Protein AF-A0A256XFG0-F1 (afdb_monomer_lite)

Sequence (65 aa):
MVRRIIFITGRPGVGKTTLIKKIINDFKDKHVLVGFYTEEVRQHGVRVGFRITNLEGASDWLAHV

pLDDT: mean 93.44, std 4.77, range [68.88, 97.88]

Secondary structure (DSSP, 8-state):
-PPPP------TTSSHHHH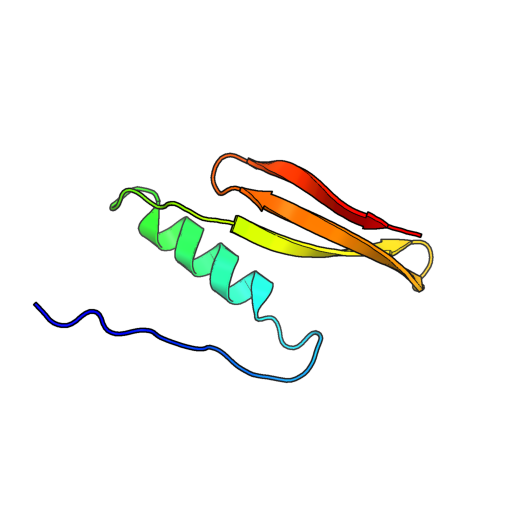HHHHHHHHTTTS----EEEEEEEETTEEEEEEEEETTS-EEEEEE-

Foldseek 3Di:
DDDDDDDDDDDPPPCPLVVVVVVLVVCVVPDDDWDWDKDFDDDPNHTFAIWIAISVGDIDTPDGD

Radius of gyration: 13.92 Å; chains: 1; bounding box: 32×22×45 Å

Structure (mmCIF, N/CA/C/O backbone):
data_AF-A0A256XFG0-F1
#
_entry.id   AF-A0A256XFG0-F1
#
loop_
_atom_site.group_PDB
_atom_site.id
_atom_site.type_symbol
_atom_site.label_atom_id
_atom_site.label_alt_id
_atom_site.label_comp_id
_atom_site.label_asym_id
_atom_site.label_entity_id
_atom_site.label_seq_id
_atom_site.pdbx_PDB_ins_code
_atom_site.Cartn_x
_atom_site.Cartn_y
_atom_site.Cartn_z
_atom_site.occupancy
_atom_site.B_iso_or_equiv
_atom_site.auth_seq_id
_atom_site.auth_comp_id
_atom_site.auth_asym_id
_atom_site.auth_atom_id
_atom_site.pdbx_PDB_model_num
ATOM 1 N N . MET A 1 1 ? 6.710 -1.434 -28.075 1.00 68.88 1 MET A N 1
ATOM 2 C CA . MET A 1 1 ? 6.663 -2.440 -26.988 1.00 68.88 1 MET A CA 1
ATOM 3 C C . MET A 1 1 ? 5.307 -2.325 -26.300 1.00 68.88 1 MET A C 1
ATOM 5 O O . MET A 1 1 ? 4.943 -1.220 -25.920 1.00 68.88 1 MET A O 1
ATOM 9 N N . VAL A 1 2 ? 4.528 -3.405 -26.206 1.00 75.44 2 VAL A N 1
ATOM 10 C CA . VAL A 1 2 ? 3.193 -3.368 -25.574 1.00 75.44 2 VAL A CA 1
ATOM 11 C C . VAL A 1 2 ? 3.363 -3.421 -24.055 1.00 75.44 2 VAL A C 1
ATOM 13 O O . VAL A 1 2 ? 3.995 -4.345 -23.543 1.00 75.44 2 VAL A O 1
ATOM 16 N N . ARG A 1 3 ? 2.820 -2.441 -23.325 1.00 85.94 3 ARG A N 1
ATOM 17 C CA . ARG A 1 3 ? 2.774 -2.487 -21.856 1.00 85.94 3 ARG A CA 1
ATOM 18 C C . ARG A 1 3 ? 1.770 -3.555 -21.420 1.00 85.94 3 ARG A C 1
ATOM 20 O O . ARG A 1 3 ? 0.610 -3.499 -21.815 1.00 85.94 3 ARG A O 1
ATOM 27 N N . ARG A 1 4 ? 2.199 -4.506 -20.587 1.00 91.12 4 ARG A N 1
ATOM 28 C CA . ARG A 1 4 ? 1.285 -5.423 -19.890 1.00 91.12 4 ARG A CA 1
ATOM 29 C C . ARG A 1 4 ? 0.864 -4.794 -18.567 1.00 91.12 4 ARG A C 1
ATOM 31 O O . ARG A 1 4 ? 1.722 -4.387 -17.790 1.00 91.12 4 ARG A O 1
ATOM 38 N N . ILE A 1 5 ? -0.441 -4.724 -18.326 1.00 93.19 5 ILE A N 1
ATOM 39 C CA . ILE A 1 5 ? -1.015 -4.262 -17.059 1.00 93.19 5 ILE A CA 1
ATOM 40 C C . ILE A 1 5 ? -1.480 -5.494 -16.287 1.00 93.19 5 ILE A C 1
ATOM 42 O O . ILE A 1 5 ? -2.184 -6.339 -16.838 1.00 93.19 5 ILE A O 1
ATOM 46 N N . ILE A 1 6 ? -1.066 -5.603 -15.026 1.00 94.06 6 ILE A N 1
ATOM 47 C CA . ILE A 1 6 ? -1.430 -6.710 -14.140 1.00 94.06 6 ILE A CA 1
ATOM 48 C C . ILE A 1 6 ? -2.389 -6.172 -13.083 1.00 94.06 6 ILE A C 1
ATOM 50 O O . ILE A 1 6 ? -2.063 -5.225 -12.371 1.00 94.06 6 ILE A O 1
ATOM 54 N N . PHE A 1 7 ? -3.556 -6.801 -12.966 1.00 95.44 7 PHE A N 1
ATOM 55 C CA . PHE A 1 7 ? -4.533 -6.503 -11.924 1.00 95.44 7 PHE A CA 1
ATOM 56 C C . PHE A 1 7 ? -4.548 -7.626 -10.888 1.00 95.44 7 PHE A C 1
ATOM 58 O O . PHE A 1 7 ? -4.616 -8.802 -11.239 1.00 95.44 7 PHE A O 1
ATOM 65 N N . ILE A 1 8 ? -4.511 -7.257 -9.607 1.00 93.62 8 ILE A N 1
ATOM 66 C CA . ILE A 1 8 ? -4.599 -8.189 -8.479 1.00 93.62 8 ILE A CA 1
ATOM 67 C C . ILE A 1 8 ? -5.943 -7.967 -7.788 1.00 93.62 8 ILE A C 1
ATOM 69 O O . ILE A 1 8 ? -6.233 -6.868 -7.315 1.00 93.62 8 ILE A O 1
ATOM 73 N N . THR A 1 9 ? -6.763 -9.012 -7.709 1.00 95.00 9 THR A N 1
ATOM 74 C CA . THR A 1 9 ? -8.105 -8.959 -7.113 1.00 95.00 9 THR A CA 1
ATOM 75 C C . THR A 1 9 ? -8.204 -9.872 -5.891 1.00 95.00 9 THR A C 1
ATOM 77 O O . THR A 1 9 ? -7.311 -10.667 -5.604 1.00 95.00 9 THR A O 1
ATOM 80 N N . GLY A 1 10 ? -9.274 -9.718 -5.111 1.00 94.56 10 GLY A N 1
ATOM 81 C CA . GLY A 1 10 ? -9.549 -10.558 -3.947 1.00 94.56 10 GLY A CA 1
ATOM 82 C C . GLY A 1 10 ? -10.315 -9.811 -2.860 1.00 94.56 10 GLY A C 1
ATOM 83 O O . GLY A 1 10 ? -10.344 -8.575 -2.846 1.00 94.56 10 GLY A O 1
ATOM 84 N N . ARG A 1 11 ? -10.913 -10.558 -1.925 1.00 95.00 11 ARG A N 1
ATOM 85 C CA . ARG A 1 11 ? -11.735 -10.008 -0.830 1.00 95.00 11 ARG A CA 1
ATOM 86 C C . ARG A 1 11 ? -10.975 -8.954 0.006 1.00 95.00 11 ARG A C 1
ATOM 88 O O . ARG A 1 11 ? -9.737 -8.977 0.055 1.00 95.00 11 ARG A O 1
ATOM 95 N N . PRO A 1 12 ? -11.665 -7.995 0.651 1.00 88.56 12 PRO A N 1
ATOM 96 C CA . PRO A 1 12 ? -11.041 -7.100 1.630 1.00 88.56 12 PRO A CA 1
ATOM 97 C C . PRO A 1 12 ? -10.282 -7.892 2.706 1.00 88.56 12 PRO A C 1
ATOM 99 O O . PRO A 1 12 ? -10.704 -8.982 3.076 1.00 88.56 12 PRO A O 1
ATOM 102 N N . GLY A 1 13 ? -9.132 -7.384 3.159 1.00 87.31 13 GLY A N 1
ATOM 103 C CA . GLY A 1 13 ? -8.314 -8.056 4.180 1.00 87.31 13 GLY A CA 1
ATOM 104 C C . GLY A 1 13 ? -7.514 -9.289 3.723 1.00 87.31 13 GLY A C 1
ATOM 105 O O . GLY A 1 13 ? -6.738 -9.808 4.511 1.00 87.31 13 GLY A O 1
ATOM 106 N N . VAL A 1 14 ? -7.604 -9.730 2.458 1.00 94.12 14 VAL A N 1
ATOM 107 C CA . VAL A 1 14 ? -6.887 -10.933 1.957 1.00 94.12 14 VAL A CA 1
ATOM 108 C C . VAL A 1 14 ? -5.353 -10.782 1.854 1.00 94.12 14 VAL A C 1
ATOM 110 O O . VAL A 1 14 ? -4.663 -11.720 1.481 1.00 94.12 14 VAL A O 1
ATOM 113 N N . GLY A 1 15 ? -4.801 -9.598 2.145 1.00 93.69 15 GLY A N 1
ATOM 114 C CA . GLY A 1 15 ? -3.350 -9.356 2.107 1.00 93.69 15 GLY A CA 1
ATOM 115 C C . GLY A 1 15 ? -2.802 -8.741 0.811 1.00 93.69 15 GLY A C 1
ATOM 116 O O . GLY A 1 15 ? -1.599 -8.786 0.577 1.00 93.69 15 GLY A O 1
ATOM 117 N N . LYS A 1 16 ? -3.645 -8.119 -0.027 1.00 95.69 16 LYS A N 1
ATOM 118 C CA . LYS A 1 16 ? -3.205 -7.438 -1.267 1.00 95.69 16 LYS A CA 1
ATOM 119 C C . LYS A 1 16 ? -2.145 -6.359 -1.010 1.00 95.69 16 LYS A C 1
ATOM 121 O O . LYS A 1 16 ? -1.100 -6.370 -1.647 1.00 95.69 16 LYS A O 1
ATOM 126 N N . THR A 1 17 ? -2.379 -5.465 -0.046 1.00 92.75 17 THR A N 1
ATOM 127 C CA . THR A 1 17 ? -1.397 -4.432 0.330 1.00 92.75 17 THR A CA 1
ATOM 128 C C . THR A 1 17 ? -0.101 -5.063 0.841 1.00 92.75 17 THR A C 1
ATOM 130 O O . THR A 1 17 ? 0.982 -4.618 0.479 1.00 92.75 17 THR A O 1
ATOM 133 N N . THR A 1 18 ? -0.191 -6.155 1.607 1.00 94.75 18 THR A N 1
ATOM 134 C CA . THR A 1 18 ? 0.978 -6.917 2.070 1.00 94.75 18 THR A CA 1
ATOM 135 C C . THR A 1 18 ? 1.787 -7.490 0.906 1.00 94.75 18 THR A C 1
ATOM 137 O O . THR A 1 18 ? 3.011 -7.396 0.916 1.00 94.75 18 THR A O 1
ATOM 140 N N . LEU A 1 19 ? 1.124 -8.043 -0.115 1.00 96.12 19 LEU A N 1
ATOM 141 C CA . LEU A 1 19 ? 1.776 -8.522 -1.337 1.00 96.12 19 LEU A CA 1
ATOM 142 C C . LEU A 1 19 ? 2.505 -7.385 -2.064 1.00 96.12 19 LEU A C 1
ATOM 144 O O . LEU A 1 19 ? 3.673 -7.539 -2.406 1.00 96.12 19 LEU A O 1
ATOM 148 N N . ILE A 1 20 ? 1.849 -6.236 -2.251 1.00 95.31 20 ILE A N 1
ATOM 149 C CA . ILE A 1 20 ? 2.465 -5.070 -2.900 1.00 95.31 20 ILE A CA 1
ATOM 150 C C . ILE A 1 20 ? 3.704 -4.598 -2.130 1.00 95.31 20 ILE A C 1
ATOM 152 O O . ILE A 1 20 ? 4.750 -4.394 -2.741 1.00 95.31 20 ILE A O 1
ATOM 156 N N . LYS A 1 21 ? 3.637 -4.505 -0.795 1.00 94.56 21 LYS A N 1
ATOM 157 C CA . LYS A 1 21 ? 4.793 -4.138 0.044 1.00 94.56 21 LYS A CA 1
ATOM 158 C C . LYS A 1 21 ? 5.966 -5.111 -0.101 1.00 94.56 21 LYS A C 1
ATOM 160 O O . LYS A 1 21 ? 7.107 -4.662 -0.162 1.00 94.56 21 LYS A O 1
ATOM 165 N N . LYS A 1 22 ? 5.698 -6.420 -0.189 1.00 96.31 22 LYS A N 1
ATOM 166 C CA . LYS A 1 22 ? 6.739 -7.429 -0.449 1.00 96.31 22 LYS A CA 1
ATOM 167 C C . LYS A 1 22 ? 7.398 -7.214 -1.811 1.00 96.31 22 LYS A C 1
ATOM 169 O O . LYS A 1 22 ? 8.615 -7.124 -1.873 1.00 96.31 22 LYS A O 1
ATOM 174 N N . ILE A 1 23 ? 6.603 -7.023 -2.867 1.00 95.31 23 ILE A N 1
ATOM 175 C CA . ILE A 1 23 ? 7.119 -6.743 -4.218 1.00 95.31 23 ILE A CA 1
ATOM 176 C C . ILE A 1 23 ? 7.991 -5.481 -4.218 1.00 95.31 23 ILE A C 1
ATOM 178 O O . ILE A 1 23 ? 9.078 -5.491 -4.781 1.00 95.31 23 ILE A O 1
ATOM 182 N N . ILE A 1 24 ? 7.558 -4.403 -3.561 1.00 95.06 24 ILE A N 1
ATOM 183 C CA . ILE A 1 24 ? 8.370 -3.183 -3.453 1.00 95.06 24 ILE A CA 1
ATOM 184 C C . ILE A 1 24 ? 9.710 -3.494 -2.778 1.00 95.06 24 ILE A C 1
ATOM 186 O O . ILE A 1 24 ? 10.757 -3.119 -3.297 1.00 95.06 24 ILE A O 1
ATOM 190 N N . ASN A 1 25 ? 9.694 -4.213 -1.653 1.00 95.00 25 ASN A N 1
ATOM 191 C CA . ASN A 1 25 ? 10.913 -4.535 -0.919 1.00 95.00 25 ASN A CA 1
ATOM 192 C C . ASN A 1 25 ? 11.882 -5.429 -1.708 1.00 95.00 25 ASN A C 1
ATOM 194 O O . ASN A 1 25 ? 13.086 -5.217 -1.626 1.00 95.00 25 ASN A O 1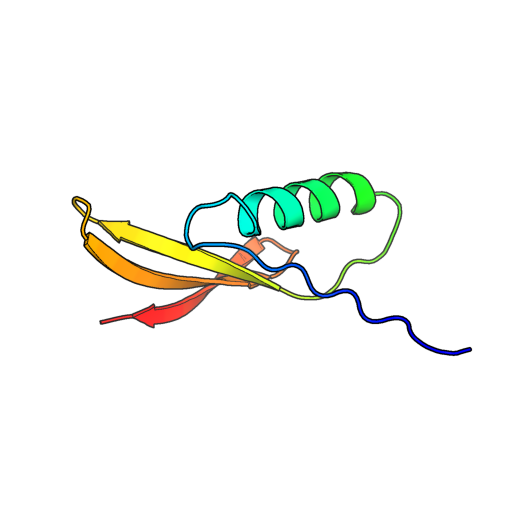
ATOM 198 N N . ASP A 1 26 ? 11.373 -6.386 -2.483 1.00 96.44 26 ASP A N 1
ATOM 199 C CA . ASP A 1 26 ? 12.200 -7.325 -3.252 1.00 96.44 26 A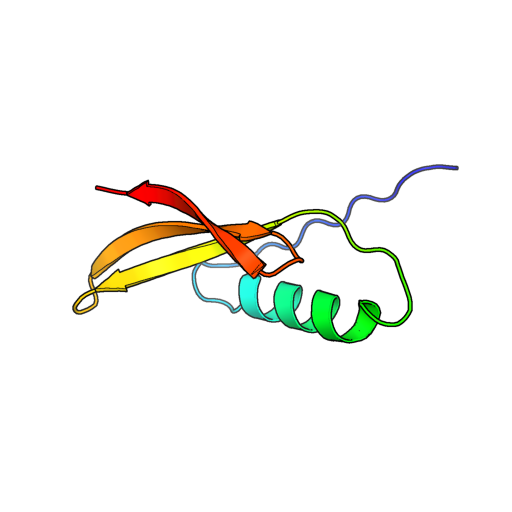SP A CA 1
ATOM 200 C C . ASP A 1 26 ? 12.847 -6.674 -4.492 1.00 96.44 26 ASP A C 1
ATOM 202 O O . ASP A 1 26 ? 13.858 -7.167 -5.005 1.00 96.44 26 ASP A O 1
ATOM 206 N N . PHE A 1 27 ? 12.268 -5.574 -4.990 1.00 95.25 27 PHE A N 1
ATOM 207 C CA . PHE A 1 27 ? 12.677 -4.924 -6.242 1.00 95.25 27 PHE A CA 1
ATOM 208 C C . PHE A 1 27 ? 13.335 -3.550 -6.059 1.00 95.25 27 PHE A C 1
ATOM 210 O O . PHE A 1 27 ? 14.013 -3.106 -6.987 1.00 95.25 27 PHE A O 1
ATOM 217 N N . LYS A 1 28 ? 13.184 -2.889 -4.901 1.00 93.25 28 LYS A N 1
ATOM 218 C CA . LYS A 1 28 ? 13.683 -1.516 -4.663 1.00 93.25 28 LYS A CA 1
ATOM 219 C C . LYS A 1 28 ? 15.182 -1.336 -4.931 1.00 93.25 28 LYS A C 1
ATOM 221 O O . LYS A 1 28 ? 15.583 -0.276 -5.388 1.00 93.25 28 LYS A O 1
ATOM 226 N N . ASP A 1 29 ? 15.992 -2.372 -4.701 1.00 93.88 29 ASP A N 1
ATOM 227 C CA . ASP A 1 29 ? 17.453 -2.303 -4.871 1.00 93.88 29 ASP A CA 1
ATOM 228 C C . ASP A 1 29 ? 17.900 -2.592 -6.317 1.00 93.88 29 ASP A C 1
ATOM 230 O O . ASP A 1 29 ?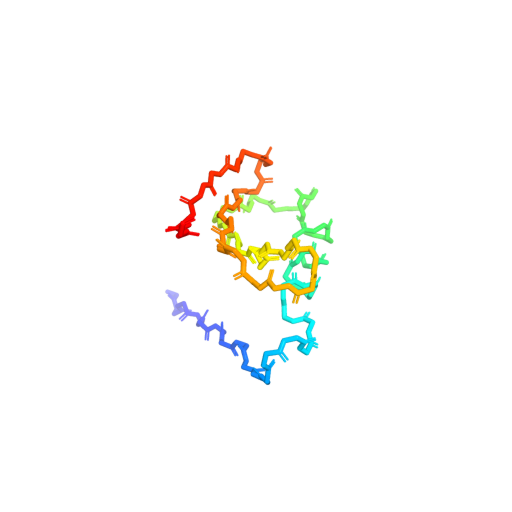 19.064 -2.413 -6.667 1.00 93.88 29 ASP A O 1
ATOM 234 N N . LYS A 1 30 ? 16.984 -3.070 -7.170 1.00 95.56 30 LYS A N 1
ATOM 235 C CA . LYS A 1 30 ? 17.270 -3.504 -8.550 1.00 95.56 30 LYS A CA 1
ATOM 236 C C . LYS A 1 30 ? 16.628 -2.609 -9.604 1.00 95.56 30 LYS A C 1
ATOM 238 O O . LYS A 1 30 ? 17.067 -2.605 -10.753 1.00 95.56 30 LYS A O 1
ATOM 243 N N . HIS A 1 31 ? 15.574 -1.883 -9.242 1.00 94.06 31 HIS A N 1
ATOM 244 C CA . HIS A 1 31 ? 14.773 -1.098 -10.170 1.00 94.06 31 HIS A CA 1
ATOM 245 C C . HIS A 1 31 ? 14.313 0.210 -9.538 1.00 94.06 31 HIS A C 1
ATOM 247 O O . HIS A 1 31 ? 14.005 0.268 -8.351 1.00 94.06 31 HIS A O 1
ATOM 253 N N . VAL A 1 32 ? 14.170 1.243 -10.371 1.00 93.81 32 VAL A N 1
ATOM 254 C CA . VAL A 1 32 ? 13.467 2.464 -9.975 1.00 93.81 32 VAL A CA 1
ATOM 255 C C . VAL A 1 32 ? 11.977 2.151 -9.895 1.00 93.81 32 VAL A C 1
ATOM 257 O O . VAL A 1 32 ? 11.351 1.801 -10.899 1.00 93.81 32 VAL A O 1
ATOM 260 N N . LEU A 1 33 ? 11.414 2.268 -8.696 1.00 94.88 33 LEU A N 1
ATOM 261 C CA . LEU A 1 33 ? 9.996 2.054 -8.436 1.00 94.88 33 LEU A CA 1
ATOM 262 C C . LEU A 1 33 ? 9.314 3.399 -8.190 1.00 94.88 33 LEU A C 1
ATOM 264 O O . LEU A 1 33 ? 9.798 4.212 -7.410 1.00 94.88 33 LEU A O 1
ATOM 268 N N . VAL A 1 34 ? 8.162 3.613 -8.825 1.00 94.94 34 VAL A N 1
ATOM 269 C CA . VAL A 1 34 ? 7.328 4.806 -8.630 1.00 94.94 34 VAL A CA 1
ATOM 270 C C . VAL A 1 34 ? 5.877 4.398 -8.418 1.00 94.94 34 VAL A C 1
ATOM 272 O O . VAL A 1 34 ? 5.407 3.418 -8.998 1.00 94.94 34 VAL A O 1
ATOM 275 N N . GLY A 1 35 ? 5.161 5.157 -7.592 1.00 95.31 35 GLY A N 1
ATOM 276 C CA . GLY A 1 35 ? 3.750 4.928 -7.308 1.00 95.31 35 GLY A CA 1
ATOM 277 C C . GLY A 1 35 ? 3.425 5.052 -5.827 1.00 95.31 35 GLY A C 1
ATOM 278 O O . GLY A 1 35 ? 4.150 5.682 -5.056 1.00 95.31 35 GLY A O 1
ATOM 279 N N . PHE A 1 36 ? 2.306 4.450 -5.444 1.00 96.62 36 PHE A N 1
ATOM 280 C CA . PHE A 1 36 ? 1.783 4.494 -4.087 1.00 96.62 36 PHE A CA 1
ATOM 281 C C . PHE A 1 36 ? 0.991 3.226 -3.774 1.00 96.62 36 PHE A C 1
ATOM 283 O O . PHE A 1 36 ? 0.560 2.494 -4.668 1.00 96.62 36 PHE A O 1
ATOM 290 N N . TYR A 1 37 ? 0.764 2.992 -2.489 1.00 95.38 37 TYR A N 1
ATOM 291 C CA . TYR A 1 37 ? -0.215 2.032 -1.996 1.00 95.38 37 TYR A CA 1
ATOM 292 C C . TYR A 1 37 ? -1.117 2.704 -0.962 1.00 95.38 37 TYR A C 1
ATOM 294 O O . TYR A 1 37 ? -0.828 3.797 -0.473 1.00 95.38 37 TYR A O 1
ATOM 302 N N . THR A 1 38 ? -2.228 2.047 -0.642 1.00 93.62 38 THR A N 1
ATOM 303 C CA . THR A 1 38 ? -3.171 2.522 0.370 1.00 93.62 38 THR A CA 1
ATOM 304 C C . THR A 1 38 ? -3.232 1.572 1.551 1.00 93.62 38 THR A C 1
ATOM 306 O O . THR A 1 38 ? -3.227 0.346 1.375 1.00 93.62 38 THR A O 1
ATOM 309 N N . GLU A 1 39 ? -3.370 2.129 2.744 1.00 92.50 39 GLU A N 1
ATOM 310 C CA . GLU A 1 39 ? -3.529 1.378 3.984 1.00 92.50 39 GLU A CA 1
ATOM 311 C C . GLU A 1 39 ? -4.851 1.724 4.650 1.00 92.50 39 GLU A C 1
ATOM 313 O O . GLU A 1 39 ? -5.189 2.894 4.816 1.00 92.50 39 GLU A O 1
ATOM 318 N N . GLU A 1 40 ? -5.602 0.697 5.038 1.00 92.00 40 GLU A N 1
ATOM 319 C CA . GLU A 1 40 ? -6.804 0.882 5.839 1.00 92.00 40 GLU A CA 1
ATOM 320 C C . GLU A 1 40 ? -6.406 1.241 7.272 1.00 92.00 40 GLU A C 1
ATOM 322 O O . GLU A 1 40 ? -5.692 0.482 7.929 1.00 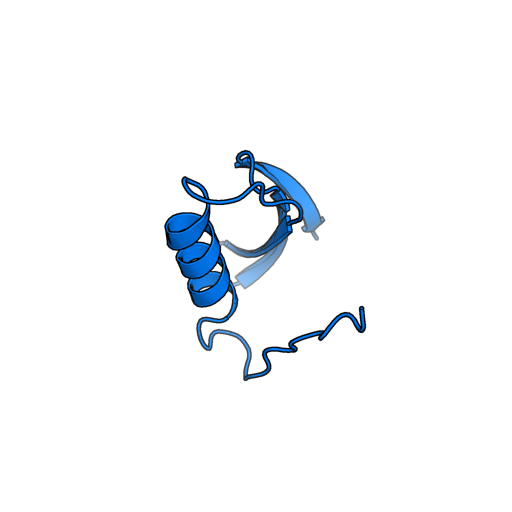92.00 40 GLU A O 1
ATOM 327 N N . VAL A 1 41 ? -6.885 2.382 7.767 1.00 92.81 41 VAL A N 1
ATOM 328 C CA . VAL A 1 41 ? -6.644 2.811 9.146 1.00 92.81 41 VAL A CA 1
ATOM 329 C C . VAL A 1 41 ? -7.851 2.442 9.995 1.00 92.81 41 VAL A C 1
ATOM 331 O O . VAL A 1 41 ? -8.989 2.816 9.688 1.00 92.81 41 VAL A O 1
ATOM 334 N N . ARG A 1 42 ? -7.601 1.710 11.083 1.00 92.62 42 ARG A N 1
ATOM 335 C CA . ARG A 1 42 ? -8.621 1.315 12.058 1.00 92.62 42 ARG A CA 1
ATOM 336 C C . ARG A 1 42 ? -8.236 1.808 13.448 1.00 92.62 42 ARG A C 1
ATOM 338 O O . ARG A 1 42 ? -7.086 1.662 13.852 1.00 92.62 42 ARG A O 1
ATOM 345 N N . GLN A 1 43 ? -9.199 2.354 14.181 1.00 95.06 43 GLN A N 1
ATOM 346 C CA . GLN A 1 43 ? -9.071 2.726 15.591 1.00 95.06 43 GLN A CA 1
ATOM 347 C C . GLN A 1 43 ? -10.185 2.030 16.369 1.00 95.06 43 GLN A C 1
ATOM 349 O O . GLN A 1 43 ? -11.328 2.002 15.919 1.00 95.06 43 GLN A O 1
ATOM 354 N N . HIS A 1 44 ? -9.848 1.399 17.496 1.00 95.00 44 HIS A N 1
ATOM 355 C CA . HIS A 1 44 ? -10.803 0.625 18.305 1.00 95.00 44 HIS A CA 1
ATOM 356 C C . HIS A 1 44 ? -11.640 -0.392 17.488 1.00 95.00 44 HIS A C 1
ATOM 358 O O . HIS A 1 44 ? -12.821 -0.598 17.740 1.00 95.00 44 HIS A O 1
ATOM 364 N N . GLY A 1 45 ? -11.039 -1.011 16.462 1.00 91.31 45 GLY A N 1
ATOM 365 C CA . GLY A 1 45 ? -11.697 -1.987 15.578 1.00 91.31 45 GLY A CA 1
ATOM 366 C C . GLY A 1 45 ? -12.537 -1.389 14.437 1.00 91.31 45 GLY A C 1
ATOM 367 O O . GLY A 1 45 ? -12.841 -2.092 13.463 1.00 91.31 45 GLY A O 1
ATOM 368 N N . VAL A 1 46 ? -12.838 -0.092 14.483 1.00 93.69 46 VAL A N 1
ATOM 369 C CA . VAL A 1 46 ? -13.631 0.623 13.475 1.00 93.69 46 VAL A CA 1
ATOM 370 C C . VAL A 1 46 ? -12.712 1.243 12.428 1.00 93.69 46 VAL A C 1
ATOM 372 O O . VAL A 1 46 ? -11.661 1.792 12.753 1.00 93.69 46 VAL A O 1
ATOM 375 N N . ARG A 1 47 ? -13.092 1.150 11.149 1.00 92.94 47 ARG A N 1
ATOM 376 C CA . ARG A 1 47 ? -12.370 1.825 10.064 1.00 92.94 47 ARG A CA 1
ATOM 377 C C . ARG A 1 47 ? -12.629 3.329 10.135 1.00 92.94 47 ARG A C 1
ATOM 379 O O . ARG A 1 47 ? -13.779 3.740 10.028 1.00 92.94 47 ARG A O 1
ATOM 386 N N . VAL A 1 48 ? -11.561 4.115 10.243 1.00 96.19 48 VAL A N 1
ATOM 387 C CA . VAL A 1 48 ? -11.611 5.590 10.311 1.00 96.19 48 VAL A CA 1
ATOM 388 C C . VAL A 1 48 ? -11.121 6.265 9.031 1.00 96.19 48 VAL A C 1
ATOM 390 O O . VAL A 1 48 ? -11.219 7.478 8.888 1.00 96.19 48 VAL A O 1
ATOM 393 N N . GLY A 1 49 ? -10.573 5.500 8.085 1.00 95.62 49 GLY A N 1
ATOM 394 C CA . GLY A 1 49 ? -10.131 6.054 6.813 1.00 95.62 49 GLY A CA 1
ATOM 395 C C . GLY A 1 49 ? -9.115 5.191 6.085 1.00 95.62 49 GLY A C 1
ATOM 396 O O . GLY A 1 49 ? -8.907 4.017 6.409 1.00 95.62 49 GLY A O 1
ATOM 397 N N . PHE A 1 50 ? -8.470 5.813 5.107 1.00 94.81 50 PHE A N 1
ATOM 398 C CA . PHE A 1 50 ? -7.386 5.247 4.323 1.00 94.81 50 PHE A CA 1
ATOM 399 C C . PHE A 1 50 ? -6.241 6.243 4.231 1.00 94.81 50 PHE A C 1
ATOM 401 O O . PHE A 1 50 ? -6.451 7.414 3.912 1.00 94.81 50 PHE A O 1
ATOM 408 N N . ARG A 1 51 ? -5.023 5.759 4.454 1.00 96.75 51 ARG A N 1
ATOM 409 C CA . ARG A 1 51 ? -3.807 6.499 4.125 1.00 96.75 51 ARG A CA 1
ATOM 410 C C . ARG A 1 51 ? -3.345 6.142 2.727 1.00 96.75 51 ARG A C 1
ATOM 412 O O . ARG A 1 51 ? -3.464 4.988 2.319 1.00 96.75 51 ARG A O 1
ATOM 419 N N . ILE A 1 52 ? -2.811 7.124 2.021 1.00 97.12 52 ILE A N 1
ATOM 420 C CA . ILE A 1 52 ? -1.992 6.932 0.830 1.00 97.12 52 ILE A CA 1
ATOM 421 C C . ILE A 1 52 ? -0.531 7.084 1.245 1.00 97.12 52 ILE A C 1
ATOM 423 O O . ILE A 1 52 ? -0.192 7.976 2.024 1.00 97.12 52 ILE A O 1
ATOM 427 N N . THR A 1 53 ? 0.329 6.191 0.766 1.00 96.75 53 THR A N 1
ATOM 428 C CA . THR A 1 53 ? 1.761 6.202 1.076 1.00 96.75 53 THR A CA 1
ATOM 429 C C . THR A 1 53 ? 2.537 5.994 -0.212 1.00 96.75 53 THR A C 1
ATOM 431 O O . THR A 1 53 ? 2.292 5.028 -0.944 1.00 96.75 53 THR A O 1
ATOM 434 N N . ASN A 1 54 ? 3.450 6.914 -0.516 1.00 96.31 54 ASN A N 1
ATOM 435 C CA . ASN A 1 54 ? 4.352 6.758 -1.650 1.00 96.31 54 ASN A CA 1
ATOM 436 C C . ASN A 1 54 ? 5.468 5.750 -1.312 1.00 96.31 54 ASN A C 1
ATOM 438 O O . ASN A 1 54 ? 5.612 5.297 -0.175 1.00 96.31 54 ASN A O 1
ATOM 442 N N . LEU A 1 55 ? 6.268 5.370 -2.308 1.00 95.31 55 LEU A N 1
ATOM 443 C CA . LEU A 1 55 ? 7.333 4.379 -2.103 1.00 95.31 55 LEU A CA 1
ATOM 444 C C . LEU A 1 55 ? 8.557 4.925 -1.345 1.00 95.31 5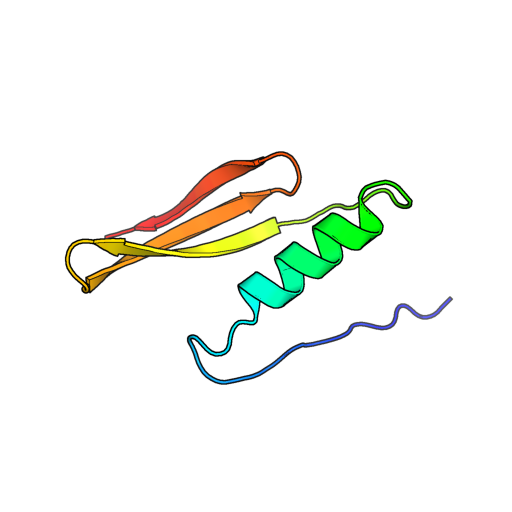5 LEU A C 1
ATOM 446 O O . LEU A 1 55 ? 9.414 4.145 -0.942 1.00 95.31 55 LEU A O 1
ATOM 450 N N . GLU A 1 56 ? 8.605 6.236 -1.111 1.00 92.12 56 GLU A N 1
ATOM 451 C CA . GLU A 1 56 ? 9.634 6.929 -0.323 1.00 92.12 56 GLU A CA 1
ATOM 452 C C . GLU A 1 56 ? 9.241 7.059 1.161 1.00 92.12 56 GLU A C 1
ATOM 454 O O . GLU A 1 56 ? 10.030 7.521 1.980 1.00 92.12 56 GLU A O 1
ATOM 459 N N . GLY A 1 57 ? 8.028 6.628 1.526 1.00 91.31 57 GLY A N 1
ATOM 460 C CA . GLY A 1 57 ? 7.522 6.632 2.899 1.00 91.31 57 GLY A CA 1
ATOM 461 C C . GLY A 1 57 ? 6.719 7.874 3.294 1.00 91.31 57 GLY A C 1
ATOM 462 O O . GLY A 1 57 ? 6.166 7.896 4.394 1.00 91.31 57 GLY A O 1
ATOM 463 N N . ALA A 1 58 ? 6.584 8.876 2.421 1.00 96.38 58 ALA A N 1
ATOM 464 C CA . ALA A 1 58 ? 5.672 9.992 2.656 1.00 96.38 58 ALA A CA 1
ATOM 465 C C . ALA A 1 58 ? 4.222 9.497 2.625 1.00 96.38 58 ALA A C 1
ATOM 467 O O . ALA A 1 58 ? 3.841 8.695 1.765 1.00 96.38 58 ALA A O 1
ATOM 468 N N . SER A 1 59 ? 3.406 9.970 3.566 1.00 97.00 59 SER A N 1
ATOM 469 C CA . SER A 1 59 ? 2.031 9.508 3.723 1.00 97.00 59 SER A CA 1
ATOM 470 C C . SER A 1 59 ? 1.085 10.639 4.090 1.00 97.00 59 SER A C 1
ATOM 472 O O . SER A 1 59 ? 1.453 11.528 4.853 1.00 97.00 59 SER A O 1
ATOM 474 N N . ASP A 1 60 ? -0.141 10.552 3.580 1.00 97.88 60 ASP A N 1
ATOM 475 C CA . ASP A 1 60 ? -1.236 11.465 3.896 1.00 97.88 60 ASP A CA 1
ATOM 476 C C . ASP A 1 60 ? -2.575 10.709 3.919 1.00 97.88 60 ASP A C 1
ATOM 478 O O . ASP A 1 60 ? -2.656 9.520 3.579 1.00 97.88 60 ASP A O 1
ATOM 482 N N . TRP A 1 61 ? -3.643 11.379 4.329 1.00 97.50 61 TRP A N 1
ATOM 483 C CA . TRP A 1 61 ? -4.999 10.867 4.235 1.00 97.50 61 TRP A CA 1
ATOM 484 C C . TRP A 1 61 ? -5.480 10.873 2.787 1.00 97.50 61 TRP A C 1
ATOM 486 O O . TRP A 1 61 ? -5.527 11.902 2.124 1.00 97.50 61 TRP A O 1
ATOM 496 N N . LEU A 1 62 ? -5.902 9.704 2.311 1.00 96.75 62 LEU A N 1
ATOM 497 C CA . LEU A 1 62 ? -6.680 9.593 1.079 1.00 96.75 62 LEU A CA 1
ATOM 498 C C . LEU A 1 62 ? -8.163 9.866 1.349 1.00 96.75 62 LEU A C 1
ATOM 500 O O . LEU A 1 62 ? -8.851 10.474 0.536 1.00 96.75 62 LEU A O 1
ATOM 504 N N . ALA A 1 63 ? -8.655 9.368 2.484 1.00 95.75 63 ALA A N 1
ATOM 505 C CA . ALA A 1 63 ? -10.013 9.579 2.961 1.00 95.75 63 ALA A CA 1
ATOM 506 C C . ALA A 1 63 ? -10.041 9.425 4.484 1.00 95.75 63 ALA A C 1
ATOM 508 O O . ALA A 1 63 ? -9.493 8.453 5.010 1.00 95.75 63 ALA A O 1
ATOM 509 N N . HIS A 1 64 ? -10.693 10.353 5.174 1.00 92.31 64 HIS A N 1
ATOM 510 C CA . HIS A 1 64 ? -10.866 10.355 6.625 1.00 92.31 64 HIS A CA 1
ATOM 511 C C . HIS A 1 64 ? -12.258 10.905 6.960 1.00 92.31 64 HIS A C 1
ATOM 513 O O . HIS A 1 64 ? -12.791 11.707 6.191 1.00 92.31 64 HIS A O 1
ATOM 519 N N . VAL A 1 65 ? -12.849 10.421 8.052 1.00 79.81 65 VAL A N 1
ATOM 520 C CA . VAL A 1 65 ? -14.149 10.856 8.594 1.00 79.81 65 VAL A CA 1
ATOM 521 C C . VAL A 1 65 ? -13.949 11.680 9.848 1.00 79.81 65 VAL A C 1
ATOM 523 O O . VAL A 1 65 ? -13.059 11.298 10.638 1.00 79.81 65 VAL A O 1
#